Protein AF-A0A9D4FZ68-F1 (afdb_monomer)

Radius of gyration: 15.35 Å; Cα contacts (8 Å, |Δi|>4): 76; chains: 1; bounding box: 39×30×40 Å

Nearest PDB structures (foldseek):
  2x6g-assembly1_Q  TM=6.129E-01  e=2.148E+00  Homo sapiens
  9cz2-assembly1_I  TM=4.547E-01  e=2.148E+00  Escherichia coli BL21
  5int-assembly1_A  TM=3.017E-01  e=1.194E+00  Bacillus anthracis
  2wv6-assembly2_F  TM=3.179E-01  e=2.012E+00  Citrobacter freundii

Foldseek 3Di:
DPVPVVVLVVVVVCQVVVVVVVDDPDDDCPPLNVVVQVVQVPDPQFPHWDDDSNWIWTQGPVRDIFTDDSPDDPVVRVVCVVVVVPD

Solvent-accessible surface area (backbone atoms only — not comparable to full-atom values): 5363 Å² total; per-residue (Å²): 144,66,73,69,59,58,55,50,51,54,50,58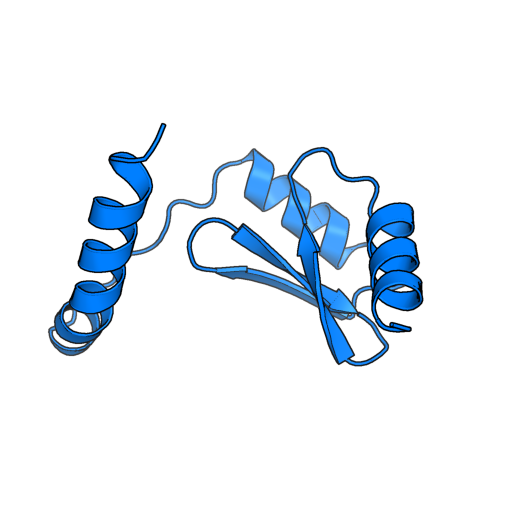,63,50,43,58,64,38,46,76,71,72,47,78,84,74,79,85,75,46,73,60,56,54,51,45,40,55,54,43,56,71,32,93,64,31,73,42,53,49,79,55,97,94,40,40,35,34,29,29,76,82,73,46,81,44,79,55,61,86,84,60,58,67,66,59,53,55,52,50,56,67,61,68,70,77,118

pLDDT: mean 78.33, std 17.91, range [39.88, 96.75]

Mean predicted aligned error: 10.66 Å

Secondary structure (DSSP, 8-state):
--HHHHHHHHHHHHHHHHHHTT--------HHHHHHHHHHHT-TTEEEEEEETTEEEEEETTS-EEEE-TT--HHHHHHHHHHHT--

Structure (mmCIF, N/CA/C/O backbone):
data_AF-A0A9D4FZ68-F1
#
_entry.id   AF-A0A9D4FZ68-F1
#
loop_
_atom_site.group_PDB
_atom_site.id
_atom_site.type_symbol
_atom_site.label_atom_id
_atom_site.label_alt_id
_atom_site.label_comp_id
_atom_site.label_asym_id
_atom_site.label_entity_id
_atom_site.label_seq_id
_atom_site.pdbx_PDB_ins_code
_atom_site.Cartn_x
_atom_site.Cartn_y
_atom_site.Cartn_z
_atom_site.occupancy
_atom_site.B_iso_or_equiv
_atom_site.auth_seq_id
_atom_site.auth_comp_id
_atom_site.auth_asym_id
_atom_site.auth_atom_id
_atom_site.pdbx_PDB_model_num
ATOM 1 N N . MET A 1 1 ? 22.759 -4.548 7.531 1.00 43.75 1 MET A N 1
ATOM 2 C CA . MET A 1 1 ? 21.975 -4.113 6.349 1.00 43.75 1 MET A CA 1
ATOM 3 C C . MET A 1 1 ? 21.611 -2.625 6.461 1.00 43.75 1 MET A C 1
ATOM 5 O O . MET A 1 1 ? 20.502 -2.309 6.854 1.00 43.75 1 MET A O 1
ATOM 9 N N . LEU A 1 2 ? 22.532 -1.698 6.163 1.00 45.31 2 LEU A N 1
ATOM 10 C CA . LEU A 1 2 ? 22.294 -0.238 6.288 1.00 45.31 2 LEU A CA 1
ATOM 11 C C . LEU A 1 2 ? 22.678 0.562 5.025 1.00 45.31 2 LEU A C 1
ATOM 13 O O . LEU A 1 2 ? 22.147 1.643 4.793 1.00 45.31 2 LEU A O 1
ATOM 17 N N . MET A 1 3 ? 23.525 0.001 4.153 1.00 45.88 3 MET A N 1
ATOM 18 C CA . MET A 1 3 ? 24.064 0.693 2.971 1.00 45.88 3 MET A CA 1
ATOM 19 C C . MET A 1 3 ? 22.993 1.073 1.931 1.00 45.88 3 MET A C 1
ATOM 21 O O . MET A 1 3 ? 23.092 2.105 1.272 1.00 45.88 3 MET A O 1
ATOM 25 N N . ASN A 1 4 ? 21.942 0.257 1.794 1.00 55.19 4 ASN A N 1
ATOM 26 C CA . ASN A 1 4 ? 20.979 0.390 0.696 1.00 55.19 4 ASN A CA 1
ATOM 27 C C . ASN A 1 4 ? 19.953 1.520 0.912 1.00 55.19 4 ASN A C 1
ATOM 29 O O . ASN A 1 4 ? 19.456 2.103 -0.051 1.00 55.19 4 ASN A O 1
ATOM 33 N N . ASN A 1 5 ? 19.661 1.878 2.169 1.00 57.62 5 ASN A N 1
ATOM 34 C CA . ASN A 1 5 ? 18.680 2.923 2.484 1.00 57.62 5 ASN A CA 1
ATOM 35 C C . ASN A 1 5 ? 19.236 4.335 2.275 1.00 57.62 5 ASN A C 1
ATOM 37 O O . ASN A 1 5 ? 18.505 5.204 1.798 1.00 57.62 5 ASN A O 1
ATOM 41 N N . GLN A 1 6 ? 20.520 4.571 2.569 1.00 58.12 6 GLN A N 1
ATOM 42 C CA . GLN A 1 6 ? 21.146 5.885 2.373 1.00 58.12 6 GLN A CA 1
ATOM 43 C C . GLN A 1 6 ? 21.205 6.251 0.882 1.00 58.12 6 GLN A C 1
ATOM 45 O O . GLN A 1 6 ? 20.854 7.365 0.493 1.00 58.12 6 GLN A O 1
ATOM 50 N N . VAL A 1 7 ? 21.592 5.284 0.041 1.00 62.78 7 VAL A N 1
ATOM 51 C CA . VAL A 1 7 ? 21.671 5.445 -1.418 1.00 62.78 7 VAL A CA 1
ATOM 52 C C . VAL A 1 7 ? 20.282 5.685 -2.009 1.00 62.78 7 VAL A C 1
ATOM 54 O O . VAL A 1 7 ? 20.101 6.647 -2.755 1.00 62.78 7 VAL A O 1
ATOM 57 N N . LYS A 1 8 ? 19.274 4.894 -1.607 1.00 61.03 8 LYS A N 1
ATOM 58 C CA . LYS A 1 8 ? 17.875 5.125 -2.004 1.00 61.03 8 LYS A CA 1
ATOM 59 C C . LYS A 1 8 ? 17.370 6.500 -1.574 1.00 61.03 8 LYS A C 1
ATOM 61 O O . LYS A 1 8 ? 16.773 7.199 -2.383 1.00 61.03 8 LYS A O 1
ATOM 66 N N . SER A 1 9 ? 17.626 6.914 -0.334 1.00 63.50 9 SER A N 1
ATOM 67 C CA . SER A 1 9 ? 17.176 8.214 0.179 1.00 63.50 9 SER A CA 1
ATOM 68 C C . SER A 1 9 ? 17.806 9.379 -0.590 1.00 63.50 9 SER A C 1
ATOM 70 O O . SER A 1 9 ? 17.107 10.303 -1.009 1.00 63.50 9 SER A O 1
ATOM 72 N N . ASN A 1 10 ? 19.108 9.304 -0.875 1.00 66.50 10 ASN A N 1
ATOM 73 C CA . ASN A 1 10 ? 19.806 10.318 -1.664 1.00 66.50 10 ASN A CA 1
ATOM 74 C C . ASN A 1 10 ? 19.320 10.363 -3.120 1.00 66.50 10 ASN A C 1
ATOM 76 O O . ASN A 1 10 ? 19.137 11.452 -3.666 1.00 66.50 10 ASN A O 1
ATOM 80 N N . LEU A 1 11 ? 19.045 9.209 -3.735 1.00 63.31 11 LEU A N 1
ATOM 81 C CA . LEU A 1 11 ? 18.456 9.136 -5.073 1.00 63.31 11 LEU A CA 1
ATOM 82 C C . LEU A 1 11 ? 17.048 9.751 -5.102 1.00 63.31 11 LEU A C 1
ATOM 84 O O . LEU A 1 11 ? 16.740 10.544 -5.990 1.00 63.31 11 LEU A O 1
ATOM 88 N N . MET A 1 12 ? 16.216 9.462 -4.097 1.00 62.84 12 MET A N 1
ATOM 89 C CA . MET A 1 12 ? 14.863 10.019 -3.999 1.00 62.84 12 MET A CA 1
ATOM 90 C C . MET A 1 12 ? 14.861 11.530 -3.756 1.00 62.84 12 MET A C 1
ATOM 92 O O . MET A 1 12 ? 14.024 12.233 -4.317 1.00 62.84 12 MET A O 1
ATOM 96 N N . LYS A 1 13 ? 15.830 12.067 -3.006 1.00 65.38 13 LYS A N 1
ATOM 97 C CA . LYS A 1 13 ? 16.007 13.524 -2.872 1.00 65.38 13 LYS A CA 1
ATOM 98 C C . LYS A 1 13 ? 16.371 14.179 -4.208 1.00 65.38 13 LYS A C 1
ATOM 100 O O . LYS A 1 13 ? 15.826 15.228 -4.542 1.00 65.38 13 LYS A O 1
ATOM 105 N N . LYS A 1 14 ? 17.227 13.535 -5.011 1.00 64.94 14 LYS A N 1
ATOM 106 C CA . LYS A 1 14 ? 17.602 14.014 -6.356 1.00 64.94 14 LYS A CA 1
ATOM 107 C C . LYS A 1 14 ? 16.504 13.804 -7.413 1.00 64.94 14 LYS A C 1
ATOM 109 O O . LYS A 1 14 ? 16.499 14.496 -8.427 1.00 64.94 14 LYS A O 1
ATOM 114 N N . ARG A 1 15 ? 15.533 12.915 -7.168 1.00 59.44 15 ARG A N 1
ATOM 115 C CA . ARG A 1 15 ? 14.391 12.639 -8.063 1.00 59.44 15 ARG A CA 1
ATOM 116 C C . ARG A 1 15 ? 13.510 13.866 -8.306 1.00 59.44 15 ARG A C 1
ATOM 118 O O . ARG A 1 15 ? 12.987 14.005 -9.406 1.00 59.44 15 ARG A O 1
ATOM 125 N N . LYS A 1 16 ? 13.377 14.772 -7.327 1.00 58.41 16 LYS A N 1
ATOM 126 C CA . LYS A 1 16 ? 12.624 16.028 -7.500 1.00 58.41 16 LYS A CA 1
ATOM 127 C C . LYS A 1 16 ? 13.253 16.910 -8.588 1.00 58.41 16 LYS A C 1
ATOM 129 O O . LYS A 1 16 ? 12.560 17.287 -9.525 1.00 58.41 16 LYS A O 1
ATOM 134 N N . ALA A 1 17 ? 14.570 17.106 -8.521 1.00 59.91 17 ALA A N 1
ATOM 135 C CA . ALA A 1 17 ? 15.324 17.880 -9.508 1.00 59.91 17 ALA A CA 1
ATOM 136 C C . ALA A 1 17 ? 15.298 17.241 -10.912 1.00 59.91 17 ALA A C 1
ATOM 138 O O . ALA A 1 17 ? 15.219 17.941 -11.914 1.00 59.91 17 ALA A O 1
ATOM 139 N N . MET A 1 18 ? 15.300 15.904 -11.011 1.00 56.91 18 MET A N 1
ATOM 140 C CA . MET A 1 18 ? 15.207 15.222 -12.314 1.00 56.91 18 MET A CA 1
ATOM 141 C C . MET A 1 18 ? 13.796 15.240 -12.919 1.00 56.91 18 MET A C 1
ATOM 143 O O . MET A 1 18 ? 13.661 15.287 -14.139 1.00 56.91 18 MET A O 1
ATOM 147 N N . LYS A 1 19 ? 12.747 15.246 -12.084 1.00 54.44 19 LYS A N 1
ATOM 148 C CA . LYS A 1 19 ? 11.354 15.401 -12.533 1.00 54.44 19 LYS A CA 1
ATOM 149 C C . LYS A 1 19 ? 11.105 16.798 -13.114 1.00 54.44 19 LYS A C 1
ATOM 151 O O . LYS A 1 19 ? 10.373 16.916 -14.091 1.00 54.44 19 LYS A O 1
ATOM 156 N N . GLU A 1 20 ? 11.732 17.826 -12.540 1.00 57.34 20 GLU A N 1
ATOM 157 C CA . GLU A 1 20 ? 11.724 19.208 -13.052 1.00 57.34 20 GLU A CA 1
ATOM 158 C C . GLU A 1 20 ? 12.484 19.333 -14.388 1.00 57.34 20 GLU A C 1
ATOM 160 O O . GLU A 1 20 ? 12.089 20.117 -15.243 1.00 57.34 20 GLU A O 1
ATOM 165 N N . ALA A 1 21 ? 13.494 18.486 -14.619 1.00 60.06 21 ALA A N 1
ATOM 166 C CA . ALA A 1 21 ? 14.229 18.378 -15.884 1.00 60.06 21 ALA A CA 1
ATOM 167 C C . ALA A 1 21 ? 13.529 17.515 -16.963 1.00 60.06 21 ALA A C 1
ATOM 169 O O . ALA A 1 21 ? 14.130 17.209 -17.989 1.00 60.06 21 ALA A O 1
ATOM 170 N N . GLY A 1 22 ? 12.280 17.084 -16.739 1.00 44.81 22 GLY A N 1
ATOM 171 C CA . GLY A 1 22 ? 11.489 16.307 -17.707 1.00 44.81 22 GLY A CA 1
ATOM 172 C 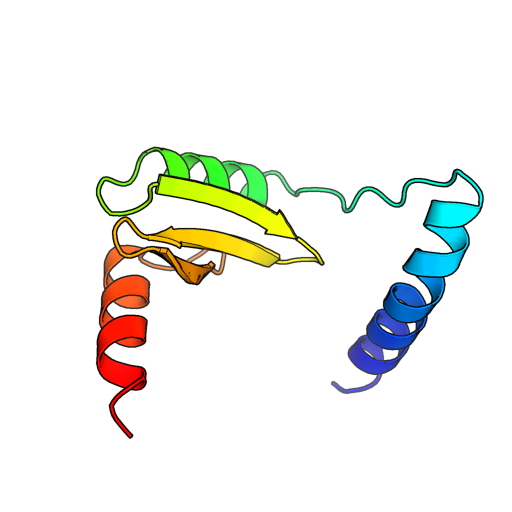C . GLY A 1 22 ? 11.698 14.787 -17.673 1.00 44.81 22 GLY A C 1
ATOM 173 O O . GLY A 1 22 ? 10.967 14.058 -18.342 1.00 44.81 22 GLY A O 1
ATOM 174 N N . ASN A 1 23 ? 12.615 14.276 -16.845 1.00 47.50 23 ASN A N 1
ATOM 175 C CA . ASN A 1 23 ? 12.861 12.840 -16.716 1.00 47.50 23 ASN A CA 1
ATOM 176 C C . ASN A 1 23 ? 11.915 12.212 -15.678 1.00 47.50 23 ASN A C 1
ATOM 178 O O . ASN A 1 23 ? 11.999 12.473 -14.474 1.00 47.50 23 ASN A O 1
ATOM 182 N N . ARG A 1 24 ? 11.009 11.337 -16.130 1.00 49.56 24 ARG A N 1
ATOM 183 C CA . ARG A 1 24 ? 10.144 10.542 -15.245 1.00 49.56 24 ARG A CA 1
ATOM 184 C C . ARG A 1 24 ? 10.862 9.261 -14.836 1.00 49.56 24 ARG A C 1
ATOM 186 O O . ARG A 1 24 ? 10.918 8.309 -15.602 1.00 49.56 24 ARG A O 1
ATOM 193 N N . ILE A 1 25 ? 11.342 9.207 -13.594 1.00 54.00 25 ILE A N 1
ATOM 194 C CA . ILE A 1 25 ? 11.610 7.916 -12.951 1.00 54.00 25 ILE A CA 1
ATOM 195 C C . ILE A 1 25 ? 10.244 7.309 -12.628 1.00 54.00 25 ILE A C 1
ATOM 197 O O . ILE A 1 25 ? 9.605 7.718 -11.653 1.00 54.00 25 ILE A O 1
ATOM 201 N N . ALA A 1 26 ? 9.769 6.400 -13.474 1.00 52.38 26 ALA A N 1
ATOM 202 C CA . ALA A 1 26 ? 8.709 5.477 -13.104 1.00 52.38 26 ALA A CA 1
ATOM 203 C C . ALA A 1 26 ? 9.339 4.408 -12.207 1.00 52.38 26 ALA A C 1
ATOM 205 O O . ALA A 1 26 ? 10.396 3.874 -12.529 1.00 52.38 26 ALA A O 1
ATOM 206 N N . ASP A 1 27 ? 8.741 4.159 -11.048 1.00 58.84 27 ASP A N 1
ATOM 207 C CA . ASP A 1 27 ? 9.120 2.979 -10.286 1.00 58.84 27 ASP A CA 1
ATOM 208 C C . ASP A 1 27 ? 8.455 1.777 -10.966 1.00 58.84 27 ASP A C 1
ATOM 210 O O . ASP A 1 27 ? 7.243 1.806 -11.196 1.00 58.84 27 ASP A O 1
ATOM 214 N N . ASP A 1 28 ? 9.222 0.736 -11.284 1.00 58.12 28 ASP A N 1
ATOM 215 C CA . ASP A 1 28 ? 8.655 -0.488 -11.842 1.00 58.12 28 ASP A CA 1
ATOM 216 C C . ASP A 1 28 ? 7.715 -1.131 -10.816 1.00 58.12 28 ASP A C 1
ATOM 218 O O . ASP A 1 28 ? 8.130 -1.636 -9.765 1.00 58.12 28 ASP A O 1
ATOM 222 N N . VAL A 1 29 ? 6.417 -1.107 -11.117 1.00 68.12 29 VAL A N 1
ATOM 22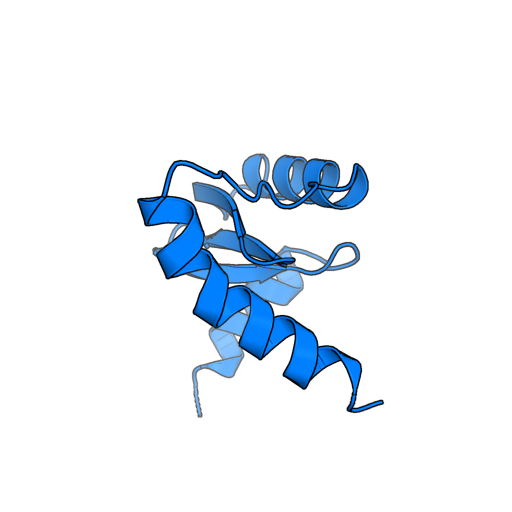3 C CA . VAL A 1 29 ? 5.429 -1.849 -10.339 1.00 68.12 29 VAL A CA 1
ATOM 224 C C . VAL A 1 29 ? 5.591 -3.317 -10.711 1.00 68.12 29 VAL A C 1
ATOM 226 O O . VAL A 1 29 ? 5.257 -3.742 -11.815 1.00 68.12 29 VAL A O 1
ATOM 229 N N . THR A 1 30 ? 6.148 -4.105 -9.794 1.00 81.31 30 THR A N 1
ATOM 230 C CA . THR A 1 30 ? 6.270 -5.554 -9.988 1.00 81.31 30 THR A CA 1
ATOM 231 C C . THR A 1 30 ? 4.883 -6.188 -10.138 1.00 81.31 30 THR A C 1
ATOM 233 O O . THR A 1 30 ? 3.905 -5.691 -9.578 1.00 81.31 30 THR A O 1
ATOM 236 N N . LYS A 1 31 ? 4.786 -7.338 -10.824 1.00 86.06 31 LYS A N 1
ATOM 237 C CA . LYS A 1 31 ? 3.518 -8.086 -10.966 1.00 86.06 31 LYS A CA 1
ATOM 238 C C . LYS A 1 31 ? 2.824 -8.337 -9.621 1.00 86.06 31 LYS A C 1
ATOM 240 O O . LYS A 1 31 ? 1.603 -8.268 -9.536 1.00 86.06 31 LYS A O 1
ATOM 245 N N . LEU A 1 32 ? 3.607 -8.591 -8.572 1.00 85.88 32 LEU A N 1
ATOM 246 C CA . LEU A 1 32 ? 3.101 -8.790 -7.214 1.00 85.88 32 LEU A CA 1
ATOM 247 C C . LEU A 1 32 ? 2.490 -7.508 -6.635 1.00 85.88 32 LEU A C 1
ATOM 249 O O . LEU A 1 32 ? 1.411 -7.562 -6.055 1.00 85.88 32 LEU A O 1
ATOM 253 N N . ASN A 1 33 ? 3.128 -6.354 -6.846 1.00 86.81 33 ASN A N 1
ATOM 254 C CA . ASN A 1 33 ? 2.583 -5.064 -6.422 1.00 86.81 33 ASN A CA 1
ATOM 255 C C . ASN A 1 33 ? 1.308 -4.709 -7.200 1.00 86.81 33 ASN A C 1
ATOM 257 O O . ASN A 1 33 ? 0.347 -4.236 -6.600 1.00 86.81 33 ASN A O 1
ATOM 261 N N . SER A 1 34 ? 1.253 -4.991 -8.505 1.00 89.19 34 SER A N 1
ATOM 262 C CA . SER A 1 34 ? 0.027 -4.832 -9.303 1.00 89.19 34 SER A CA 1
ATOM 263 C C . SER A 1 34 ? -1.100 -5.745 -8.810 1.00 89.19 34 SER A C 1
ATOM 265 O O . SER A 1 34 ? -2.250 -5.314 -8.707 1.00 89.19 34 SER A O 1
ATOM 267 N N . GLY A 1 35 ? -0.775 -6.994 -8.459 1.00 93.12 35 GLY A N 1
ATOM 268 C CA . GLY A 1 35 ? -1.723 -7.935 -7.864 1.00 93.12 35 GLY A CA 1
ATOM 269 C C . GLY A 1 35 ? -2.241 -7.460 -6.506 1.00 93.12 35 GLY A C 1
ATOM 270 O O . GLY A 1 35 ? -3.442 -7.523 -6.253 1.00 93.12 35 GLY A O 1
ATOM 271 N N . LEU A 1 36 ? -1.363 -6.914 -5.660 1.00 94.00 36 LEU A N 1
ATOM 272 C CA . LEU A 1 36 ? -1.751 -6.329 -4.377 1.00 94.00 36 LEU A CA 1
ATOM 273 C C . LEU A 1 36 ? -2.678 -5.120 -4.559 1.00 94.00 36 LEU A C 1
ATOM 275 O O . LEU A 1 36 ? -3.712 -5.059 -3.905 1.00 94.00 36 LEU A O 1
ATOM 279 N N . ILE A 1 37 ? -2.358 -4.200 -5.474 1.00 94.81 37 ILE A N 1
ATOM 280 C CA . ILE A 1 37 ? -3.228 -3.054 -5.790 1.00 94.81 37 ILE A CA 1
ATOM 281 C C . ILE A 1 37 ? -4.609 -3.540 -6.233 1.00 94.81 37 ILE A C 1
ATOM 283 O O . ILE A 1 37 ? -5.611 -3.055 -5.723 1.00 94.81 37 ILE A O 1
ATOM 287 N N . SER A 1 38 ? -4.665 -4.550 -7.105 1.00 94.94 38 SER A N 1
ATOM 288 C CA . SER A 1 38 ? -5.934 -5.126 -7.567 1.00 94.94 38 SER A CA 1
ATOM 289 C C . SER A 1 38 ? -6.752 -5.708 -6.409 1.00 94.94 38 SER A C 1
ATOM 291 O O . SER A 1 38 ? -7.950 -5.459 -6.315 1.00 94.94 38 SER A O 1
ATOM 293 N N . ARG A 1 39 ? -6.107 -6.436 -5.486 1.00 95.19 39 ARG A N 1
ATOM 294 C CA . ARG A 1 39 ? -6.760 -6.964 -4.274 1.00 95.19 39 ARG A CA 1
ATOM 295 C C . ARG A 1 39 ? -7.289 -5.848 -3.373 1.00 95.19 39 ARG A C 1
ATOM 297 O O . ARG A 1 39 ? -8.388 -5.979 -2.851 1.00 95.19 39 ARG A O 1
ATOM 304 N N . LEU A 1 40 ? -6.524 -4.769 -3.202 1.00 95.62 40 LEU A N 1
ATOM 305 C CA . LEU A 1 40 ? -6.923 -3.620 -2.388 1.00 95.62 40 LEU A CA 1
ATOM 306 C C . LEU A 1 40 ? -8.107 -2.873 -3.006 1.00 95.62 40 LEU A C 1
ATOM 308 O O . LEU A 1 40 ? -9.056 -2.583 -2.296 1.00 95.62 40 LEU A O 1
ATOM 312 N N . THR A 1 41 ? -8.100 -2.610 -4.314 1.00 94.31 41 THR A N 1
ATOM 313 C CA . THR A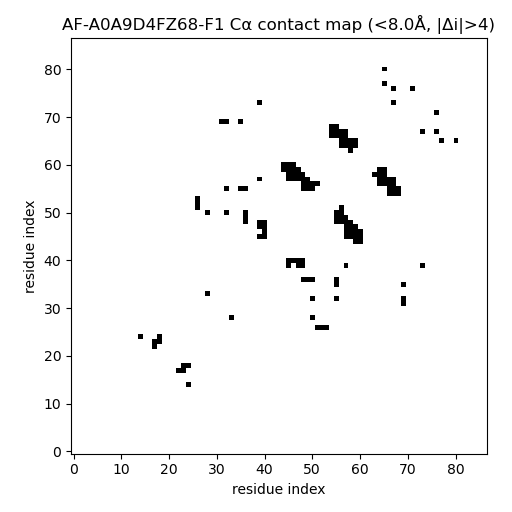 1 41 ? -9.208 -1.918 -4.999 1.00 94.31 41 THR A CA 1
ATOM 314 C C . THR A 1 41 ? -10.521 -2.706 -4.962 1.00 94.31 41 THR A C 1
ATOM 316 O O . THR A 1 41 ? -11.590 -2.112 -5.018 1.00 94.31 41 THR A O 1
ATOM 319 N N . LEU A 1 42 ? -10.461 -4.036 -4.852 1.00 96.00 42 LEU A N 1
ATOM 320 C CA . LEU A 1 42 ? -11.645 -4.891 -4.704 1.00 96.00 42 LEU A CA 1
ATOM 321 C C . LEU A 1 42 ? -12.128 -5.018 -3.248 1.00 96.00 42 LEU A C 1
ATOM 323 O O . LEU A 1 42 ? -13.153 -5.650 -2.995 1.00 96.00 42 LEU A O 1
ATOM 327 N N . HIS A 1 43 ? -11.393 -4.467 -2.282 1.00 96.00 43 HIS A N 1
ATOM 328 C CA . HIS A 1 43 ? -11.691 -4.631 -0.867 1.00 96.00 43 HIS A CA 1
ATOM 329 C C . HIS A 1 43 ? -12.706 -3.591 -0.375 1.00 96.00 43 HIS A C 1
ATOM 331 O O . HIS A 1 43 ? -12.483 -2.393 -0.501 1.00 96.00 43 HIS A O 1
ATOM 337 N N . HIS A 1 44 ? -13.780 -4.034 0.283 1.00 95.25 44 HIS A N 1
ATOM 338 C CA . HIS A 1 44 ? -14.891 -3.171 0.720 1.00 95.25 44 HIS A CA 1
ATOM 339 C C . HIS A 1 44 ? -14.502 -2.037 1.692 1.00 95.25 44 HIS A C 1
ATOM 341 O O . HIS A 1 44 ? -15.205 -1.037 1.781 1.00 95.25 44 HIS A O 1
ATOM 347 N N . ASN A 1 45 ? -13.391 -2.181 2.423 1.00 94.94 45 ASN A N 1
ATOM 348 C CA . ASN A 1 45 ? -12.876 -1.155 3.343 1.00 94.94 45 ASN A CA 1
ATOM 349 C C . ASN A 1 45 ? -11.839 -0.205 2.715 1.00 94.94 45 ASN A C 1
ATOM 351 O O . ASN A 1 45 ? -11.240 0.586 3.448 1.00 94.94 45 ASN A O 1
ATOM 355 N N . ILE A 1 46 ? -11.592 -0.290 1.405 1.00 96.56 46 ILE A N 1
ATOM 356 C CA . ILE A 1 46 ? -10.60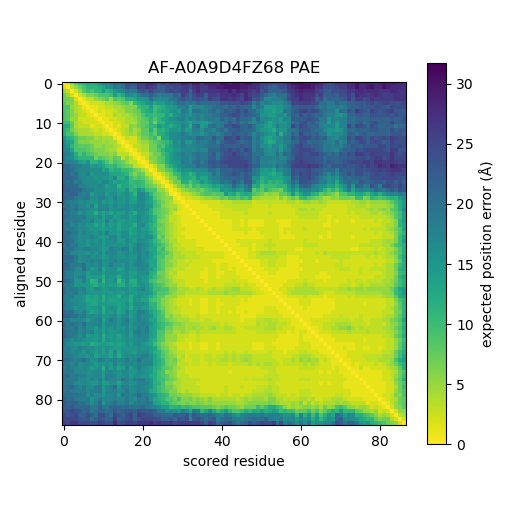5 0.519 0.682 1.00 96.56 46 ILE A CA 1
ATOM 357 C C . ILE A 1 46 ? -11.305 1.326 -0.418 1.00 96.56 46 ILE A C 1
ATOM 359 O O . ILE A 1 46 ? -11.961 0.759 -1.283 1.00 96.56 46 ILE A O 1
ATOM 363 N N . ASP A 1 47 ? -11.096 2.641 -0.419 1.00 96.56 47 ASP A N 1
ATOM 364 C CA . ASP A 1 47 ? -11.618 3.549 -1.449 1.00 96.56 47 ASP A CA 1
ATOM 365 C C . ASP A 1 47 ? -10.677 3.644 -2.655 1.00 96.56 47 ASP A C 1
ATOM 367 O O . ASP A 1 47 ? -11.107 3.738 -3.804 1.00 96.56 47 ASP A O 1
ATOM 371 N N . SER A 1 48 ? -9.364 3.656 -2.409 1.00 96.00 48 SER A N 1
ATOM 372 C CA . SER A 1 48 ? -8.357 3.762 -3.468 1.00 96.00 48 SER A CA 1
ATOM 373 C C . SER A 1 48 ? -7.037 3.104 -3.073 1.00 96.00 48 SER A C 1
ATOM 375 O O . SER A 1 48 ? -6.704 3.005 -1.893 1.00 96.00 48 SER A O 1
ATOM 377 N N . ALA A 1 49 ? -6.263 2.652 -4.063 1.00 96.12 49 ALA A N 1
ATOM 378 C CA . ALA A 1 49 ? -4.951 2.043 -3.857 1.00 96.12 49 ALA A CA 1
ATOM 379 C C . ALA A 1 49 ? -3.952 2.516 -4.917 1.00 96.12 49 ALA A C 1
ATOM 381 O O . ALA A 1 49 ? -4.302 2.673 -6.087 1.00 96.12 49 ALA A O 1
ATOM 382 N N . TRP A 1 50 ? -2.701 2.756 -4.519 1.00 94.19 50 TRP A N 1
ATO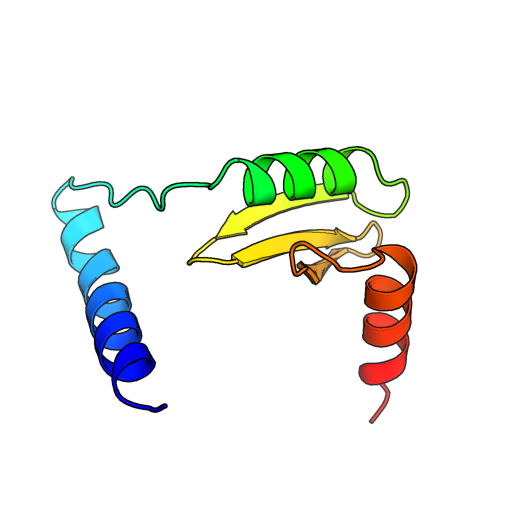M 383 C CA . TRP A 1 50 ? -1.662 3.241 -5.426 1.00 94.19 50 TRP A CA 1
ATOM 384 C C . TRP A 1 50 ? -0.262 2.788 -5.017 1.00 94.19 50 TRP A C 1
ATOM 386 O O . TRP A 1 50 ? 0.037 2.529 -3.850 1.00 94.19 50 TRP A O 1
ATOM 396 N N . PHE A 1 51 ? 0.628 2.737 -6.004 1.00 88.62 51 PHE A N 1
ATOM 397 C CA . PHE A 1 51 ? 2.050 2.531 -5.781 1.00 88.62 51 PHE A CA 1
ATOM 398 C C . PHE A 1 51 ? 2.758 3.874 -5.594 1.00 88.62 51 PHE A C 1
ATOM 400 O O . PHE A 1 51 ? 2.597 4.792 -6.400 1.00 88.62 51 PHE A O 1
ATOM 407 N N . PHE A 1 52 ? 3.585 3.994 -4.559 1.00 85.44 52 PHE A N 1
ATOM 408 C CA . PHE A 1 52 ? 4.430 5.164 -4.359 1.00 85.44 52 PHE A CA 1
ATOM 409 C C . PHE A 1 52 ? 5.742 4.776 -3.682 1.00 85.44 52 PHE A C 1
ATOM 411 O O . PHE A 1 52 ? 5.748 4.167 -2.615 1.00 85.44 52 PHE A O 1
ATOM 418 N N . ASN A 1 53 ? 6.862 5.187 -4.279 1.00 84.12 53 ASN A N 1
ATOM 419 C CA . ASN A 1 53 ? 8.183 5.140 -3.654 1.00 84.12 53 ASN A CA 1
ATOM 420 C C . ASN A 1 53 ? 8.617 3.736 -3.179 1.00 84.12 53 ASN A C 1
ATOM 422 O O . ASN A 1 53 ? 9.223 3.589 -2.117 1.00 84.12 53 ASN A O 1
ATOM 426 N N . GLY A 1 54 ? 8.294 2.693 -3.949 1.00 82.38 54 GLY A N 1
ATOM 427 C CA . GLY A 1 54 ? 8.644 1.316 -3.590 1.00 82.38 54 GLY A CA 1
ATOM 428 C C . GLY A 1 54 ? 7.634 0.609 -2.685 1.00 82.38 54 GLY A C 1
ATOM 429 O O . GLY A 1 54 ? 7.952 -0.453 -2.161 1.00 82.38 54 GLY A O 1
ATOM 430 N N . SER A 1 55 ? 6.463 1.192 -2.426 1.00 88.31 55 SER A N 1
ATOM 431 C CA . SER A 1 55 ? 5.459 0.632 -1.515 1.00 88.31 55 SER A CA 1
ATOM 432 C C . SER A 1 55 ? 4.048 0.799 -2.065 1.00 88.31 55 SER A C 1
ATOM 434 O O . SER A 1 55 ? 3.764 1.760 -2.782 1.00 88.31 55 SER A O 1
ATOM 436 N N . VAL A 1 56 ? 3.167 -0.135 -1.714 1.00 93.31 56 VAL A N 1
ATOM 437 C CA . VAL A 1 56 ? 1.740 -0.046 -2.023 1.00 93.31 56 VAL A CA 1
ATOM 438 C C . VAL A 1 56 ? 1.020 0.586 -0.836 1.00 93.31 56 VAL A C 1
ATOM 440 O O . VAL A 1 56 ? 1.252 0.226 0.319 1.00 93.31 56 VAL A O 1
ATOM 443 N N . TYR A 1 57 ? 0.165 1.557 -1.133 1.00 95.50 57 TYR A N 1
ATOM 444 C CA . TYR A 1 57 ? -0.684 2.235 -0.165 1.00 95.50 57 TYR A CA 1
ATOM 445 C C . TYR A 1 57 ? -2.149 2.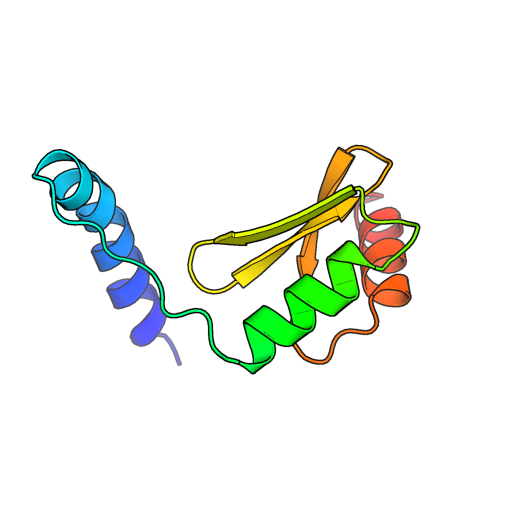036 -0.536 1.00 95.50 57 TYR A C 1
ATOM 447 O O . TYR A 1 57 ? -2.483 1.973 -1.720 1.00 95.50 57 TYR A O 1
ATOM 455 N N . GLY A 1 58 ? -3.005 1.985 0.479 1.00 96.38 58 GLY A N 1
ATOM 456 C CA . GLY A 1 58 ? -4.454 2.065 0.343 1.00 96.38 58 GLY A CA 1
ATOM 457 C C . GLY A 1 58 ? -5.012 3.202 1.194 1.00 96.38 58 GLY A C 1
ATOM 458 O O . GLY A 1 58 ? -4.511 3.459 2.292 1.00 96.38 58 GLY A O 1
ATOM 459 N N . GLN A 1 59 ? -6.031 3.885 0.684 1.00 96.75 59 GLN A N 1
ATOM 460 C CA . GLN A 1 59 ? -6.878 4.778 1.462 1.00 96.75 59 GLN A CA 1
ATOM 461 C C . GLN A 1 59 ? -8.107 3.997 1.918 1.00 96.75 59 GLN A C 1
ATOM 463 O O . GLN A 1 59 ? -8.828 3.448 1.086 1.00 96.75 59 GLN A O 1
ATOM 468 N N . THR A 1 60 ? -8.332 3.928 3.227 1.00 94.38 60 THR A N 1
ATOM 469 C CA . THR A 1 60 ? -9.533 3.293 3.775 1.00 94.38 60 THR A CA 1
ATOM 470 C C . THR A 1 60 ? -10.759 4.177 3.553 1.00 94.38 60 THR A C 1
ATOM 472 O O . THR A 1 60 ? -10.623 5.388 3.379 1.00 94.38 60 THR A O 1
ATOM 475 N N . THR A 1 61 ? -11.956 3.602 3.676 1.00 92.19 61 THR A N 1
ATOM 476 C CA . THR A 1 61 ? -13.243 4.338 3.694 1.00 92.19 61 THR A CA 1
ATOM 477 C C . THR A 1 61 ? -13.320 5.438 4.762 1.00 92.19 61 THR A C 1
ATOM 479 O O . THR A 1 61 ? -14.178 6.317 4.726 1.00 92.19 61 THR A O 1
ATOM 482 N N . ARG A 1 62 ? -12.407 5.411 5.740 1.00 90.81 62 ARG A N 1
ATOM 483 C CA . ARG A 1 62 ? -12.263 6.418 6.801 1.00 90.81 62 ARG A CA 1
ATOM 484 C C . ARG A 1 62 ? -11.225 7.492 6.463 1.00 90.81 62 ARG A C 1
ATOM 486 O O . ARG A 1 62 ? -10.836 8.253 7.341 1.00 90.81 62 ARG A O 1
ATOM 493 N N . GLN A 1 63 ? -10.766 7.537 5.213 1.00 91.75 63 GLN A N 1
ATOM 494 C CA . GLN A 1 63 ? -9.708 8.414 4.706 1.00 91.75 63 GLN A CA 1
ATOM 495 C C . GLN A 1 63 ? -8.321 8.189 5.333 1.00 91.75 63 GLN A C 1
ATOM 497 O O . GLN A 1 63 ? -7.426 9.022 5.177 1.00 91.75 63 GLN A O 1
ATOM 502 N N . GLU A 1 64 ? -8.097 7.050 5.992 1.00 92.31 64 GLU A N 1
ATOM 503 C CA . GLU A 1 64 ? -6.799 6.708 6.578 1.00 92.31 64 GLU A CA 1
ATOM 504 C C . GLU A 1 64 ? -5.871 6.155 5.495 1.00 92.31 64 GLU A C 1
ATOM 506 O O . GLU A 1 64 ? -6.266 5.300 4.701 1.00 92.31 64 GLU A O 1
ATOM 511 N N . ARG A 1 65 ? -4.615 6.608 5.469 1.00 94.62 65 ARG A N 1
ATOM 512 C CA . ARG A 1 65 ? -3.603 6.081 4.549 1.00 94.62 65 ARG A CA 1
ATOM 513 C C . ARG A 1 65 ? -2.807 4.972 5.224 1.00 94.62 65 ARG A C 1
ATOM 515 O O . ARG A 1 65 ? -2.024 5.241 6.132 1.00 94.62 65 ARG A O 1
ATOM 522 N N . VAL A 1 66 ? -2.929 3.759 4.702 1.00 95.50 66 VAL A N 1
ATOM 523 C CA . VAL A 1 66 ? -2.282 2.560 5.244 1.00 95.50 66 VAL A CA 1
ATOM 524 C C . VAL A 1 66 ? -1.306 1.992 4.214 1.00 95.50 66 VAL A C 1
ATOM 526 O O . VAL A 1 66 ? -1.566 2.020 3.009 1.00 95.50 66 VAL A O 1
ATOM 529 N N . LYS A 1 67 ? -0.139 1.535 4.674 1.00 94.88 67 LYS A N 1
ATOM 530 C CA . LYS A 1 67 ? 0.848 0.835 3.840 1.00 94.88 67 LYS A CA 1
ATOM 531 C C . LYS A 1 67 ? 0.584 -0.670 3.921 1.00 94.88 67 LYS A C 1
ATOM 533 O O . LYS A 1 67 ? 0.346 -1.163 5.016 1.00 94.88 67 LYS A O 1
ATOM 538 N N . PHE A 1 68 ? 0.698 -1.364 2.791 1.00 94.19 68 PHE A N 1
ATOM 539 C CA . PHE A 1 68 ? 0.551 -2.817 2.699 1.00 94.19 68 PHE A CA 1
ATOM 540 C C . PHE A 1 68 ? 1.797 -3.458 2.078 1.00 94.19 68 PHE A C 1
ATOM 542 O O . PHE A 1 68 ? 2.378 -2.919 1.128 1.00 94.19 68 PHE A O 1
ATOM 549 N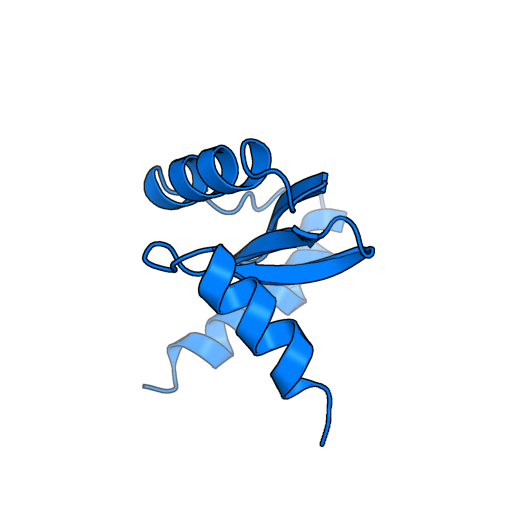 N . ASP A 1 69 ? 2.168 -4.624 2.591 1.00 90.44 69 ASP A N 1
ATOM 550 C CA . ASP A 1 69 ? 3.148 -5.542 2.024 1.00 90.44 69 ASP A CA 1
ATOM 551 C C . ASP A 1 69 ? 2.447 -6.696 1.270 1.00 90.44 69 ASP A C 1
ATOM 553 O O . ASP A 1 69 ? 1.265 -6.989 1.448 1.00 90.44 69 ASP A O 1
ATOM 557 N N . ILE A 1 70 ? 3.173 -7.354 0.360 1.00 88.62 70 ILE A N 1
ATOM 558 C CA . ILE A 1 70 ? 2.615 -8.300 -0.637 1.00 88.62 70 ILE A CA 1
ATOM 559 C C . ILE A 1 70 ? 1.858 -9.481 -0.003 1.00 88.62 70 ILE A C 1
ATOM 561 O O . ILE A 1 70 ? 0.902 -9.996 -0.591 1.00 88.62 70 ILE A O 1
ATOM 565 N N . TYR A 1 71 ? 2.281 -9.904 1.186 1.00 86.25 71 TYR A N 1
ATOM 566 C CA . TYR A 1 71 ? 1.740 -11.067 1.891 1.00 86.25 71 TYR A CA 1
ATOM 567 C C . TYR A 1 71 ? 0.787 -10.698 3.027 1.00 86.25 71 TYR A C 1
ATOM 569 O O . TYR A 1 71 ? 0.359 -11.579 3.770 1.00 86.25 71 TYR A O 1
ATOM 577 N N . ASP A 1 72 ? 0.439 -9.419 3.155 1.00 89.06 72 ASP A N 1
ATOM 578 C CA . ASP A 1 72 ? -0.445 -8.975 4.216 1.00 89.06 72 ASP A CA 1
ATOM 579 C C . ASP A 1 72 ? -1.856 -9.544 4.050 1.00 89.06 72 ASP A C 1
ATOM 581 O O . ASP A 1 72 ? -2.421 -9.653 2.949 1.00 89.06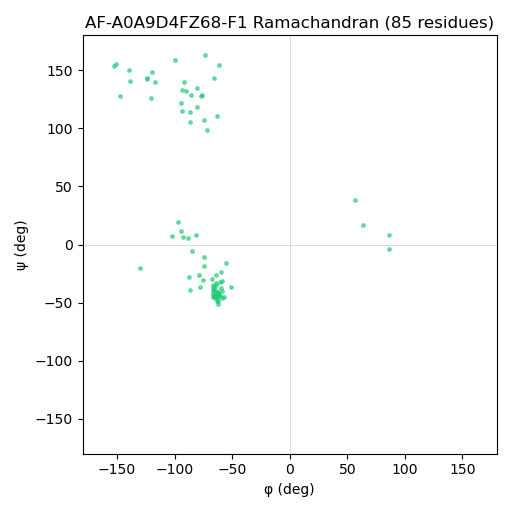 72 ASP A O 1
ATOM 585 N N . ASN A 1 73 ? -2.453 -9.861 5.196 1.00 92.94 73 ASN A N 1
ATOM 586 C CA . ASN A 1 73 ? -3.894 -9.945 5.317 1.00 92.94 73 ASN A CA 1
ATOM 587 C C . ASN A 1 73 ? -4.436 -8.514 5.485 1.00 92.94 73 ASN A C 1
ATOM 589 O O . ASN A 1 73 ? -4.080 -7.822 6.439 1.00 92.94 73 ASN A O 1
ATOM 593 N N . ILE A 1 74 ? -5.265 -8.075 4.535 1.00 93.06 74 ILE A N 1
ATOM 594 C CA . ILE A 1 74 ? -5.737 -6.687 4.438 1.00 93.06 74 ILE A CA 1
ATOM 595 C C . ILE A 1 74 ? -6.540 -6.292 5.685 1.00 93.06 74 ILE A C 1
ATOM 597 O O . ILE A 1 74 ? -6.294 -5.221 6.239 1.00 93.06 74 ILE A O 1
ATOM 601 N N . ASP A 1 75 ? -7.439 -7.160 6.154 1.00 94.12 75 ASP A N 1
ATOM 602 C CA . ASP A 1 75 ? -8.280 -6.895 7.325 1.00 94.12 75 ASP A CA 1
ATOM 603 C C . ASP A 1 75 ? -7.436 -6.726 8.587 1.00 94.12 75 ASP A C 1
ATOM 605 O O . ASP A 1 75 ? -7.549 -5.708 9.270 1.00 94.12 75 ASP A O 1
ATOM 609 N N . ASN A 1 76 ? -6.498 -7.646 8.830 1.00 93.81 76 ASN A N 1
ATOM 610 C CA . ASN A 1 76 ? -5.609 -7.576 9.992 1.00 93.81 76 ASN A CA 1
ATOM 611 C C . ASN A 1 76 ? -4.782 -6.284 10.001 1.00 93.81 76 ASN A C 1
ATOM 613 O O . ASN A 1 76 ? -4.574 -5.683 11.052 1.00 93.81 76 ASN A O 1
ATOM 617 N N . VAL A 1 77 ? -4.290 -5.843 8.839 1.00 92.88 77 VAL A N 1
ATOM 618 C CA . VAL A 1 77 ? -3.510 -4.601 8.736 1.00 92.88 77 VAL A CA 1
ATOM 619 C C . VAL A 1 77 ? -4.377 -3.380 9.034 1.00 92.88 77 VAL A C 1
ATOM 621 O O . VAL A 1 77 ? -3.945 -2.498 9.776 1.00 92.88 77 VAL A O 1
ATOM 624 N N . ILE A 1 78 ? -5.602 -3.332 8.507 1.00 91.88 78 ILE A N 1
ATOM 625 C CA . ILE A 1 78 ? -6.543 -2.238 8.779 1.00 91.88 78 ILE A CA 1
ATOM 626 C C . ILE A 1 78 ? -6.918 -2.210 10.267 1.00 91.88 78 ILE A C 1
ATOM 628 O O . ILE A 1 78 ? -6.923 -1.140 10.876 1.00 91.88 78 ILE A O 1
ATOM 632 N N . GLU A 1 79 ? -7.204 -3.362 10.872 1.00 91.00 79 GLU A N 1
ATOM 633 C CA . GLU A 1 79 ? -7.510 -3.463 12.301 1.00 91.00 79 GLU A CA 1
ATOM 634 C C . GLU A 1 79 ? -6.326 -3.023 13.163 1.00 91.00 79 GLU A C 1
ATOM 636 O O . GLU A 1 79 ? -6.468 -2.127 13.996 1.00 91.00 79 GLU A O 1
ATOM 641 N N . ASN A 1 80 ? -5.134 -3.566 12.915 1.00 88.94 80 ASN A N 1
ATOM 642 C CA . ASN A 1 80 ? -3.930 -3.198 13.655 1.00 88.94 80 ASN A CA 1
ATOM 643 C C . ASN A 1 80 ? -3.601 -1.710 13.515 1.00 88.94 80 ASN A C 1
ATOM 645 O O . ASN A 1 80 ? -3.202 -1.079 14.491 1.00 88.94 80 ASN A O 1
ATOM 649 N N . PHE A 1 81 ? -3.810 -1.123 12.334 1.00 86.25 81 PHE A N 1
ATOM 650 C CA . PHE A 1 81 ? -3.642 0.314 12.137 1.00 86.25 81 PHE A CA 1
ATOM 651 C C . PHE A 1 81 ? -4.619 1.123 13.006 1.00 86.25 81 PHE A C 1
ATOM 653 O O . PHE A 1 81 ? -4.215 2.095 13.642 1.00 86.25 81 PHE A O 1
ATOM 660 N N . ARG A 1 82 ? -5.885 0.696 13.100 1.00 82.62 82 ARG A N 1
ATOM 661 C CA . ARG A 1 82 ? -6.914 1.354 13.926 1.00 82.62 82 ARG A CA 1
ATOM 662 C C . ARG A 1 82 ? -6.622 1.269 15.425 1.00 82.62 82 ARG A C 1
ATOM 664 O O . ARG A 1 82 ? -6.902 2.224 16.148 1.00 82.62 82 ARG A O 1
ATOM 671 N N . PHE A 1 83 ? -6.085 0.146 15.902 1.00 79.19 83 PHE A N 1
ATOM 672 C CA . PHE A 1 83 ? -5.790 -0.052 17.326 1.00 79.19 83 PHE A CA 1
ATOM 673 C C . PHE A 1 83 ? -4.403 0.460 17.739 1.00 79.19 83 PHE A C 1
ATOM 675 O O . PHE A 1 83 ? -4.235 0.893 18.876 1.00 79.19 83 PHE A O 1
ATOM 682 N N . GLY A 1 84 ? -3.432 0.484 16.824 1.00 68.19 84 GLY A N 1
ATOM 683 C CA . GLY A 1 84 ? -2.066 0.954 17.076 1.00 68.19 84 GLY A CA 1
ATOM 684 C C . GLY A 1 84 ? -1.907 2.475 17.191 1.00 68.19 84 GLY A C 1
ATOM 685 O O . GLY A 1 84 ? -0.854 2.940 17.609 1.00 68.19 84 GLY A O 1
ATOM 686 N N . GLN A 1 85 ? -2.934 3.262 16.852 1.00 58.09 85 GLN A N 1
ATOM 687 C CA . GLN A 1 85 ? -2.954 4.732 16.988 1.00 58.09 85 GLN A CA 1
ATOM 688 C C . GLN A 1 85 ? -3.449 5.213 18.374 1.00 58.09 85 GLN A C 1
ATOM 690 O O . GLN A 1 85 ? -3.651 6.408 18.570 1.00 58.09 85 GLN A O 1
ATOM 695 N N . ARG A 1 86 ? -3.698 4.305 19.335 1.00 47.22 86 ARG A N 1
ATOM 696 C CA . ARG A 1 86 ? -4.243 4.613 20.678 1.00 47.22 86 ARG A CA 1
ATOM 697 C C . ARG A 1 86 ? -3.194 4.752 21.798 1.00 47.22 86 ARG A C 1
ATOM 699 O O . ARG A 1 86 ? -3.566 4.682 22.967 1.00 47.22 86 ARG A O 1
ATOM 706 N N . THR A 1 87 ? -1.926 4.981 21.466 1.00 39.88 87 THR A N 1
ATOM 707 C CA . THR A 1 87 ? -0.852 5.262 22.444 1.00 39.88 87 THR A CA 1
ATOM 708 C C . THR A 1 87 ? -0.209 6.607 22.190 1.00 39.88 87 THR A C 1
ATOM 710 O O . THR A 1 87 ? 0.089 6.878 21.006 1.00 39.88 87 THR A O 1
#

Sequence (87 aa):
MLMNNQVKSNLMKKRKAMKEAGNRIADDVTKLNSGLISRLTLHHNIDSAWFFNGSVYGQTTRQERVKFDIYDNIDNVIENFRFGQRT

Organism: Dreissena polymorpha (NCBI:txid45954)